Protein AF-A0A7Y6PIJ7-F1 (afdb_monomer)

Solvent-accessible surface area (backbone atoms only — not comparable to full-atom values): 7912 Å² total; per-residue (Å²): 116,50,77,48,80,55,100,90,47,78,52,71,52,46,78,88,74,62,80,88,81,78,90,62,56,75,41,40,61,46,44,23,47,77,87,38,80,59,42,49,91,80,30,94,38,29,83,50,62,44,67,75,66,57,75,73,55,70,58,90,87,53,29,33,36,34,44,31,43,47,68,68,42,87,88,54,63,88,51,45,33,30,31,36,35,40,46,88,76,50,92,59,7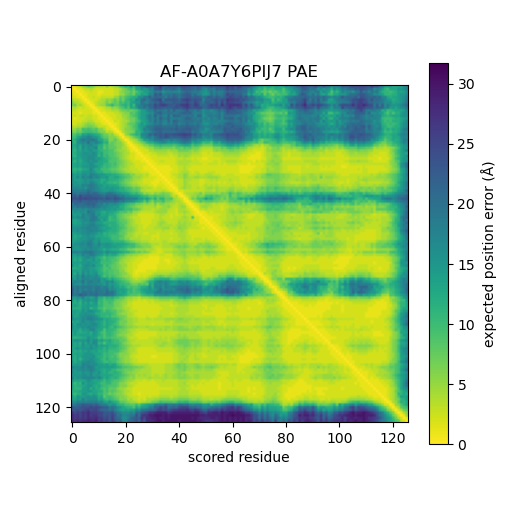6,44,81,41,47,76,54,43,66,49,77,48,69,74,56,73,92,79,83,70,46,84,45,75,51,76,42,70,74,78,76,82,80,136

InterPro domains:
  IPR011123 Two component regulator three Y [PF07495] (77-123)
  IPR013783 Immunoglobulin-like fold [G3DSA:2.60.40.10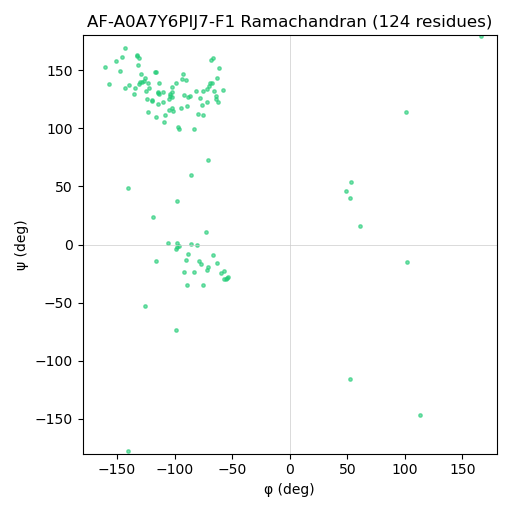] (17-125)

Mean predicted aligned error: 8.71 Å

pLDDT: mean 84.66, std 13.75, range [28.45, 96.06]

Structure (mmCIF, N/CA/C/O backbone):
data_AF-A0A7Y6PIJ7-F1
#
_entry.id   AF-A0A7Y6PIJ7-F1
#
loop_
_atom_site.group_PDB
_atom_site.id
_atom_site.type_symbol
_atom_site.label_atom_id
_atom_site.label_alt_id
_atom_site.label_comp_id
_atom_site.label_asym_id
_atom_site.label_entity_id
_atom_site.label_seq_id
_atom_site.pdbx_PDB_ins_code
_atom_site.Cartn_x
_atom_site.Cartn_y
_atom_site.Cartn_z
_atom_site.occupancy
_atom_site.B_iso_or_equiv
_atom_site.auth_seq_id
_atom_site.auth_comp_id
_atom_site.auth_asym_id
_atom_site.auth_atom_id
_atom_site.pdbx_PDB_model_num
ATOM 1 N N . THR A 1 1 ? 23.681 -13.047 -30.270 1.00 83.50 1 THR A N 1
ATOM 2 C CA . THR A 1 1 ? 23.868 -11.583 -30.214 1.00 83.50 1 THR A CA 1
ATOM 3 C C . THR A 1 1 ? 23.222 -10.933 -31.415 1.00 83.50 1 THR A C 1
ATOM 5 O O . THR A 1 1 ? 23.568 -11.284 -32.534 1.00 83.50 1 THR A O 1
ATOM 8 N N . LEU A 1 2 ? 22.266 -10.037 -31.187 1.00 91.19 2 LEU A N 1
ATOM 9 C CA . LEU A 1 2 ? 21.704 -9.133 -32.188 1.00 91.19 2 LEU A CA 1
ATOM 10 C C . LEU A 1 2 ? 22.469 -7.808 -32.158 1.00 91.19 2 LEU A C 1
ATOM 12 O O . LEU A 1 2 ? 22.910 -7.384 -31.090 1.00 91.19 2 LEU A O 1
ATOM 16 N N . VAL A 1 3 ? 22.611 -7.160 -33.315 1.00 93.19 3 VAL A N 1
ATOM 17 C CA . VAL A 1 3 ? 23.303 -5.873 -33.469 1.00 93.19 3 VAL A CA 1
ATOM 18 C C . VAL A 1 3 ? 22.460 -4.964 -34.359 1.00 93.19 3 VAL A C 1
ATOM 20 O O . VAL A 1 3 ? 22.057 -5.367 -35.447 1.00 93.19 3 VAL A O 1
ATOM 23 N N . PHE A 1 4 ? 22.215 -3.741 -33.903 1.00 92.56 4 PHE A N 1
ATOM 24 C CA . PHE A 1 4 ? 21.439 -2.711 -34.585 1.00 92.56 4 PHE A CA 1
ATOM 25 C C . PHE A 1 4 ? 22.281 -1.440 -34.710 1.00 92.56 4 PHE A C 1
ATOM 27 O O . PHE A 1 4 ? 22.890 -1.003 -33.736 1.00 92.56 4 PHE A O 1
ATOM 34 N N . GLY A 1 5 ? 22.322 -0.843 -35.901 1.00 92.00 5 GLY A N 1
ATOM 35 C CA . GLY A 1 5 ? 23.000 0.433 -36.140 1.00 92.00 5 GLY A CA 1
ATOM 36 C C . GLY A 1 5 ? 22.026 1.606 -36.148 1.00 92.00 5 GLY A C 1
ATOM 37 O O . GLY A 1 5 ? 20.940 1.505 -36.714 1.00 92.00 5 GLY A O 1
ATOM 38 N N . GLY A 1 6 ? 22.424 2.720 -35.535 1.00 89.94 6 GLY A N 1
ATOM 39 C CA . GLY A 1 6 ? 21.657 3.961 -35.481 1.00 89.94 6 GLY A CA 1
ATOM 40 C C . GLY A 1 6 ? 22.536 5.201 -35.635 1.00 89.94 6 GLY A C 1
ATOM 41 O O . GLY A 1 6 ? 23.753 5.120 -35.793 1.00 89.94 6 GLY A O 1
ATOM 42 N N . THR A 1 7 ? 21.916 6.378 -35.554 1.00 91.19 7 THR A N 1
ATOM 43 C CA . THR A 1 7 ? 22.589 7.682 -35.723 1.00 91.19 7 THR A CA 1
ATOM 44 C C . THR A 1 7 ? 23.657 7.975 -34.667 1.00 91.19 7 THR A C 1
ATOM 46 O O . THR A 1 7 ? 24.492 8.848 -34.874 1.00 91.19 7 THR A O 1
ATOM 49 N N . HIS A 1 8 ? 23.652 7.229 -33.560 1.00 79.69 8 HIS A N 1
ATOM 50 C CA . HIS A 1 8 ? 24.580 7.375 -32.437 1.00 79.69 8 HIS A CA 1
ATOM 51 C C . HIS A 1 8 ? 25.429 6.114 -32.193 1.00 79.69 8 HIS A C 1
ATOM 53 O O . HIS A 1 8 ? 25.917 5.901 -31.087 1.00 79.69 8 HIS A O 1
ATOM 59 N N . GLY A 1 9 ? 25.619 5.272 -33.215 1.00 89.88 9 GLY A N 1
ATOM 60 C CA . GLY A 1 9 ? 26.510 4.111 -33.154 1.00 89.88 9 GLY A CA 1
ATOM 61 C C . GLY A 1 9 ? 25.783 2.772 -33.235 1.00 89.88 9 GLY A C 1
ATOM 62 O O . GLY A 1 9 ? 24.792 2.632 -33.951 1.00 89.88 9 GLY A O 1
ATOM 63 N N . LEU A 1 10 ? 26.318 1.767 -32.542 1.00 90.56 10 LEU A N 1
ATOM 64 C CA . LEU A 1 10 ? 25.843 0.384 -32.590 1.00 90.56 10 LEU A CA 1
ATOM 65 C C . LEU A 1 10 ? 25.279 -0.033 -31.228 1.00 90.56 10 LEU A C 1
ATOM 67 O O . LEU A 1 10 ? 25.942 0.111 -30.204 1.00 90.56 10 LEU A O 1
ATOM 71 N N . THR A 1 11 ? 24.082 -0.609 -31.226 1.00 89.94 11 THR A N 1
ATOM 72 C CA . THR A 1 11 ? 23.474 -1.276 -30.072 1.00 89.94 11 THR A CA 1
ATOM 73 C C . THR A 1 11 ? 23.549 -2.779 -30.289 1.00 89.94 11 THR A C 1
ATOM 75 O O . THR A 1 11 ? 23.067 -3.276 -31.303 1.00 89.94 11 THR A O 1
ATOM 78 N N . PHE A 1 12 ? 24.121 -3.526 -29.349 1.00 90.25 12 PHE A N 1
ATOM 79 C CA . PHE A 1 12 ? 24.147 -4.986 -29.405 1.00 90.25 12 PHE A CA 1
ATOM 80 C C . PHE A 1 12 ? 23.634 -5.586 -28.100 1.00 90.25 12 PHE A C 1
ATOM 82 O O . PHE A 1 12 ? 23.932 -5.086 -27.020 1.00 90.25 12 PHE A O 1
ATOM 89 N N . PHE A 1 13 ? 22.854 -6.658 -28.197 1.00 88.06 13 PHE A N 1
ATOM 90 C CA . PHE A 1 13 ? 22.364 -7.401 -27.036 1.00 88.06 13 PHE A CA 1
ATOM 91 C C . PHE A 1 13 ? 22.141 -8.870 -27.392 1.00 88.06 13 PHE A C 1
ATOM 93 O O . PHE A 1 13 ? 21.983 -9.234 -28.559 1.00 88.06 13 PHE A O 1
ATOM 100 N N . ASN A 1 14 ? 22.138 -9.747 -26.395 1.00 87.31 14 ASN A N 1
ATOM 101 C CA . ASN A 1 14 ? 21.781 -11.146 -26.577 1.00 87.31 14 ASN A CA 1
ATOM 102 C C . ASN A 1 14 ? 20.344 -11.367 -26.078 1.00 87.31 14 ASN A C 1
ATOM 104 O O . ASN A 1 14 ? 20.100 -11.174 -24.890 1.00 87.31 14 ASN A O 1
ATOM 108 N N . PRO A 1 15 ? 19.393 -11.775 -26.939 1.00 80.81 15 PRO A N 1
ATOM 109 C CA . PRO A 1 15 ? 18.005 -11.999 -26.528 1.00 80.81 15 PRO A CA 1
ATOM 110 C C . PRO A 1 15 ? 17.861 -13.022 -25.399 1.00 80.81 15 PRO A C 1
ATOM 112 O O . PRO A 1 15 ? 16.944 -12.916 -24.595 1.00 80.81 15 PRO A O 1
ATOM 115 N N . MET A 1 16 ? 18.781 -13.990 -25.328 1.00 83.19 16 MET A N 1
ATOM 116 C CA . MET A 1 16 ? 18.773 -15.033 -24.299 1.00 83.19 16 MET A CA 1
ATOM 117 C C . MET A 1 16 ? 19.146 -14.520 -22.903 1.00 83.19 16 MET A C 1
ATOM 119 O O . MET A 1 16 ? 18.816 -15.176 -21.921 1.00 83.19 16 MET A O 1
ATOM 123 N N . ASP A 1 17 ? 19.797 -13.356 -22.810 1.00 79.12 17 ASP A N 1
ATOM 124 C CA . ASP A 1 17 ? 20.282 -12.792 -21.543 1.00 79.12 17 ASP A CA 1
ATOM 125 C C . ASP A 1 17 ? 19.295 -11.766 -20.950 1.00 79.12 17 ASP A C 1
ATOM 127 O O . ASP A 1 17 ? 19.525 -11.210 -19.875 1.00 79.12 17 ASP A O 1
ATOM 131 N N . VAL A 1 18 ? 18.177 -11.503 -21.637 1.00 70.81 18 VAL A N 1
ATOM 132 C CA . VAL A 1 18 ? 17.132 -10.588 -21.167 1.00 70.81 18 VAL A CA 1
ATOM 133 C C . VAL A 1 18 ? 16.205 -11.342 -20.212 1.00 70.81 18 VAL A C 1
ATOM 135 O O . VAL A 1 18 ? 15.314 -12.078 -20.631 1.00 70.81 18 VAL A O 1
ATOM 138 N N . SER A 1 19 ? 16.416 -11.163 -18.906 1.00 62.88 19 SER A N 1
ATOM 139 C CA . SER A 1 19 ? 15.500 -11.688 -17.887 1.00 62.88 19 SER A CA 1
ATOM 140 C C . SER A 1 19 ? 14.195 -10.892 -17.882 1.00 62.88 19 SER A C 1
ATOM 142 O O . SER A 1 19 ? 14.203 -9.679 -17.677 1.00 62.88 19 SER A O 1
ATOM 144 N N . THR A 1 20 ? 13.070 -11.580 -18.071 1.00 63.09 20 THR A N 1
ATOM 145 C CA . THR A 1 20 ? 11.724 -10.983 -18.111 1.00 63.09 20 THR A CA 1
ATOM 146 C C . THR A 1 20 ? 11.042 -10.920 -16.744 1.00 63.09 20 THR A C 1
ATOM 148 O O . THR A 1 20 ? 10.044 -10.226 -16.580 1.00 63.09 20 THR A O 1
ATOM 151 N N . LYS A 1 21 ? 11.563 -11.623 -15.730 1.00 59.38 21 LYS A N 1
ATOM 152 C CA . LYS A 1 21 ? 10.984 -11.626 -14.379 1.00 59.38 21 LYS A CA 1
ATOM 153 C C . LYS A 1 21 ? 11.883 -10.877 -13.410 1.00 59.38 21 LYS A C 1
ATOM 155 O O . LYS A 1 21 ? 12.905 -11.394 -12.966 1.00 59.38 21 LYS A O 1
ATOM 160 N N . ARG A 1 22 ? 11.459 -9.669 -13.045 1.00 67.00 22 ARG A N 1
ATOM 161 C CA . ARG A 1 22 ? 11.977 -8.944 -11.885 1.00 67.00 22 ARG A CA 1
ATOM 162 C C . ARG A 1 22 ? 10.939 -9.014 -10.772 1.00 67.00 22 ARG A C 1
ATOM 164 O O . ARG A 1 22 ? 9.840 -8.487 -10.918 1.00 67.00 22 ARG A O 1
ATOM 171 N N . GLU A 1 23 ? 11.286 -9.662 -9.665 1.00 71.06 23 GLU A N 1
ATOM 172 C CA . GLU A 1 23 ? 10.505 -9.537 -8.436 1.00 71.06 23 GLU A CA 1
ATOM 173 C C . GLU A 1 23 ? 10.812 -8.179 -7.810 1.00 71.06 23 GLU A C 1
ATOM 175 O O . GLU A 1 23 ? 11.932 -7.915 -7.375 1.00 71.06 23 GLU A O 1
ATOM 180 N N . ILE A 1 24 ? 9.821 -7.291 -7.818 1.00 81.06 24 ILE A N 1
ATOM 181 C CA . ILE A 1 24 ? 9.935 -5.964 -7.222 1.00 81.06 24 ILE A CA 1
ATOM 182 C C . ILE A 1 24 ? 9.375 -6.056 -5.796 1.00 81.06 24 ILE A C 1
ATOM 184 O O . ILE A 1 24 ? 8.187 -6.357 -5.636 1.00 81.06 24 ILE A O 1
ATOM 188 N N . PRO A 1 25 ? 10.184 -5.811 -4.749 1.00 85.19 25 PRO A N 1
ATOM 189 C CA . PRO A 1 25 ? 9.692 -5.888 -3.386 1.00 85.19 25 PRO A CA 1
ATOM 190 C C . PRO A 1 25 ? 8.739 -4.728 -3.094 1.00 85.19 25 PRO A C 1
ATOM 192 O O . PRO A 1 25 ? 9.008 -3.576 -3.443 1.00 85.19 25 PRO A O 1
ATOM 195 N N . LEU A 1 26 ? 7.628 -5.049 -2.429 1.00 88.56 26 LEU A N 1
ATOM 196 C CA . LEU A 1 26 ? 6.645 -4.083 -1.954 1.00 88.56 26 LEU A CA 1
ATOM 197 C C . LEU A 1 26 ? 6.815 -3.856 -0.447 1.00 88.56 26 LEU A C 1
ATOM 199 O O . LEU A 1 26 ? 6.782 -4.808 0.343 1.00 88.56 26 LEU A O 1
ATOM 203 N N . LEU A 1 27 ? 6.945 -2.590 -0.066 1.00 91.88 27 LEU A N 1
ATOM 204 C CA . LEU A 1 27 ? 7.091 -2.128 1.305 1.00 91.88 27 LEU A CA 1
ATOM 205 C C . LEU A 1 27 ? 5.867 -1.309 1.724 1.00 91.88 27 LEU A C 1
ATOM 207 O O . LEU A 1 27 ? 5.381 -0.487 0.951 1.00 91.88 27 LEU A O 1
ATOM 211 N N . PHE A 1 28 ? 5.400 -1.506 2.957 1.00 93.31 28 PHE A N 1
ATOM 212 C CA . PHE A 1 28 ? 4.487 -0.573 3.617 1.00 93.31 28 PHE A CA 1
ATOM 213 C C . PHE A 1 28 ? 5.314 0.428 4.423 1.00 93.31 28 PHE A C 1
ATOM 215 O O . PHE A 1 28 ? 6.195 0.024 5.186 1.00 93.31 28 PHE A O 1
ATOM 222 N N . GLU A 1 29 ? 5.055 1.714 4.217 1.00 92.31 29 GLU A N 1
ATOM 223 C CA . GLU A 1 29 ? 5.869 2.807 4.753 1.00 92.31 29 GLU A CA 1
ATOM 224 C C . GLU A 1 29 ? 5.228 3.375 6.018 1.00 92.31 29 GLU A C 1
ATOM 226 O O . GLU A 1 29 ? 5.668 3.071 7.123 1.00 92.31 29 GLU A O 1
ATOM 231 N N . ASP A 1 30 ? 4.141 4.126 5.853 1.00 93.12 30 ASP A N 1
ATOM 232 C CA . ASP A 1 30 ? 3.544 4.929 6.916 1.00 93.12 30 ASP A CA 1
ATOM 233 C C . ASP A 1 30 ? 2.062 4.602 7.108 1.00 93.12 30 ASP A C 1
ATOM 235 O O . ASP A 1 30 ? 1.326 4.410 6.138 1.00 93.12 30 ASP A O 1
ATOM 239 N N . LEU A 1 31 ? 1.613 4.618 8.365 1.00 93.94 31 LEU A N 1
ATOM 240 C CA . LEU A 1 31 ? 0.201 4.753 8.717 1.00 93.94 31 LEU A CA 1
ATOM 241 C C . LEU A 1 31 ? -0.034 6.181 9.203 1.00 93.94 31 LEU A C 1
ATOM 243 O O . LEU A 1 31 ? 0.656 6.651 10.109 1.00 93.94 31 LEU A O 1
ATOM 247 N N . LYS A 1 32 ? -1.045 6.858 8.665 1.00 94.12 32 LYS A N 1
ATOM 248 C CA . LYS A 1 32 ? -1.534 8.118 9.232 1.00 94.12 32 LYS A CA 1
ATOM 249 C C . LYS A 1 32 ? -2.949 7.930 9.740 1.00 94.12 32 LYS A C 1
ATOM 251 O O . LYS A 1 32 ? -3.804 7.459 9.004 1.00 94.12 32 LYS A O 1
ATOM 256 N N . ILE A 1 33 ? -3.214 8.362 10.964 1.00 92.69 33 ILE A N 1
ATOM 257 C CA . ILE A 1 33 ? -4.551 8.392 11.562 1.00 92.69 33 ILE A CA 1
ATOM 258 C C . ILE A 1 33 ? -4.945 9.863 11.679 1.00 92.69 33 ILE A C 1
ATOM 260 O O . ILE A 1 33 ? -4.204 10.660 12.255 1.00 92.69 33 ILE A O 1
ATOM 264 N N . HIS A 1 34 ? -6.070 10.258 11.077 1.00 88.75 34 HIS A N 1
ATOM 265 C CA . HIS A 1 34 ? -6.494 11.664 10.977 1.00 88.75 34 HIS A CA 1
ATOM 266 C C . HIS A 1 34 ? -5.382 12.611 10.486 1.00 88.75 34 HIS A C 1
ATOM 268 O O . HIS A 1 34 ? -5.148 13.674 11.064 1.00 88.75 34 HIS A O 1
ATOM 274 N N . ASN A 1 35 ? -4.663 12.210 9.432 1.00 87.69 35 ASN A N 1
ATOM 275 C CA . ASN A 1 35 ? -3.517 12.934 8.863 1.00 87.69 35 ASN A CA 1
ATOM 276 C C . ASN A 1 35 ? -2.323 13.136 9.817 1.00 87.69 35 ASN A C 1
ATOM 278 O O . ASN A 1 35 ? -1.441 13.947 9.529 1.00 87.69 35 ASN A O 1
ATOM 282 N N . ARG A 1 36 ? -2.247 12.397 10.930 1.00 90.25 36 ARG A N 1
ATOM 283 C CA . ARG A 1 36 ? -1.087 12.383 11.830 1.00 90.25 36 ARG A CA 1
ATOM 284 C C . ARG A 1 36 ? -0.383 11.039 11.729 1.00 90.25 36 ARG A C 1
ATOM 286 O O . ARG A 1 36 ? -1.030 10.000 11.786 1.00 90.25 36 ARG A O 1
ATOM 293 N N . LEU A 1 37 ? 0.934 11.072 11.560 1.00 91.06 37 LEU A N 1
ATOM 294 C CA . LEU A 1 37 ? 1.757 9.871 11.457 1.00 91.06 37 LEU A CA 1
ATOM 295 C C . LEU A 1 37 ? 1.664 9.057 12.756 1.00 91.06 37 LEU A C 1
ATOM 297 O O . LEU A 1 37 ? 1.978 9.578 13.825 1.00 91.06 37 LEU A O 1
ATOM 301 N N . ALA A 1 38 ? 1.240 7.801 12.649 1.00 90.56 38 ALA A N 1
ATOM 302 C CA . ALA A 1 38 ? 1.183 6.866 13.761 1.00 90.56 38 ALA A CA 1
ATOM 303 C C . ALA A 1 38 ? 2.525 6.134 13.861 1.00 90.56 38 ALA A C 1
ATOM 305 O O . ALA A 1 38 ? 2.971 5.483 12.915 1.00 90.56 38 ALA A O 1
ATOM 306 N N . ARG A 1 39 ? 3.195 6.288 15.003 1.00 86.75 39 ARG A N 1
ATOM 307 C CA . ARG A 1 39 ? 4.488 5.662 15.284 1.00 86.75 39 ARG A CA 1
ATOM 308 C C . ARG A 1 39 ? 4.343 4.714 16.467 1.00 86.75 39 ARG A C 1
ATOM 310 O O . ARG A 1 39 ? 3.624 5.057 17.402 1.00 86.75 39 ARG A O 1
ATOM 317 N N . PRO A 1 40 ? 5.112 3.615 16.511 1.00 84.38 40 PRO A N 1
ATOM 318 C CA . PRO A 1 40 ? 5.075 2.687 17.643 1.00 84.38 40 PRO A CA 1
ATOM 319 C C . PRO A 1 40 ? 5.371 3.302 19.015 1.00 84.38 40 PRO A C 1
ATOM 321 O O . PRO A 1 40 ? 5.004 2.751 20.041 1.00 84.38 40 PRO A O 1
ATOM 324 N N . GLN A 1 41 ? 6.069 4.438 19.038 1.00 78.62 41 GLN A N 1
ATOM 325 C CA . GLN A 1 41 ? 6.420 5.158 20.265 1.00 78.62 41 GLN A CA 1
ATOM 326 C C . GLN A 1 41 ? 5.287 6.070 20.757 1.00 78.62 41 GLN A C 1
ATOM 328 O O . GLN A 1 41 ? 5.239 6.390 21.940 1.00 78.62 41 GLN A O 1
ATOM 333 N N . ASP A 1 42 ? 4.393 6.481 19.852 1.00 76.06 42 ASP A N 1
ATOM 334 C CA . ASP A 1 42 ? 3.418 7.552 20.079 1.00 76.06 42 ASP A CA 1
ATOM 335 C C . ASP A 1 42 ? 1.961 7.057 20.034 1.00 76.06 42 ASP A C 1
ATOM 337 O O . ASP A 1 42 ? 1.053 7.784 20.436 1.00 76.06 42 ASP A O 1
ATOM 341 N N . SER A 1 43 ? 1.710 5.848 19.521 1.00 70.75 43 SER A N 1
ATOM 342 C CA . SER A 1 43 ? 0.366 5.276 19.406 1.00 70.75 43 SER A CA 1
ATOM 343 C C . SER A 1 43 ? 0.331 3.830 19.878 1.00 70.75 43 SER A C 1
ATOM 345 O O . SER A 1 43 ? 1.128 3.022 19.409 1.00 70.75 43 SER A O 1
ATOM 347 N N . GLU A 1 44 ? -0.673 3.479 20.681 1.00 78.69 44 GLU A N 1
ATOM 348 C CA . GLU A 1 44 ? -0.999 2.077 20.999 1.00 78.69 44 GLU A CA 1
ATOM 349 C C . GLU A 1 44 ? -1.518 1.302 19.773 1.00 78.69 44 GLU A C 1
ATOM 351 O O . GLU A 1 44 ? -1.640 0.081 19.804 1.00 78.69 44 GLU A O 1
ATOM 356 N N . SER A 1 45 ? -1.788 2.007 18.670 1.00 82.19 45 SER A N 1
ATOM 357 C CA . SER A 1 45 ? -2.371 1.439 17.461 1.00 82.19 45 SER A CA 1
ATOM 358 C C . SER A 1 45 ? -1.434 0.538 16.656 1.00 82.19 45 SER A C 1
ATOM 360 O O . SER A 1 45 ? -1.903 -0.259 15.841 1.00 82.19 45 SER A O 1
ATOM 362 N N . ILE A 1 46 ? -0.117 0.686 16.834 1.00 86.56 46 ILE A N 1
ATOM 363 C CA . ILE A 1 46 ? 0.898 -0.096 16.125 1.00 86.56 46 ILE A CA 1
ATOM 364 C C . ILE A 1 46 ? 2.062 -0.386 17.074 1.00 86.56 46 ILE A C 1
ATOM 366 O O . ILE A 1 46 ? 2.564 0.522 17.724 1.00 86.56 46 ILE A O 1
ATOM 370 N N . ASP A 1 47 ? 2.547 -1.626 17.110 1.00 86.25 47 ASP A N 1
ATOM 371 C CA . ASP A 1 47 ? 3.667 -2.049 17.962 1.00 86.25 47 ASP A CA 1
ATOM 372 C C . ASP A 1 47 ? 5.046 -1.942 17.274 1.00 86.25 47 ASP A C 1
ATOM 374 O O . ASP A 1 47 ? 6.082 -1.852 17.938 1.00 86.25 47 ASP A O 1
ATOM 378 N N . LYS A 1 48 ? 5.086 -1.965 15.933 1.00 87.56 48 LYS A N 1
ATOM 379 C CA . LYS A 1 48 ? 6.310 -1.966 15.110 1.00 87.56 48 LYS A CA 1
ATOM 380 C C . LYS A 1 48 ? 6.153 -1.137 13.838 1.00 87.56 48 LYS A C 1
ATOM 382 O O . LYS A 1 48 ? 5.073 -0.723 13.451 1.00 87.56 48 LYS A O 1
ATOM 387 N N . HIS A 1 49 ? 7.258 -0.885 13.146 1.00 88.56 49 HIS A N 1
ATOM 388 C CA . HIS A 1 49 ? 7.200 -0.200 11.856 1.00 88.56 49 HIS A CA 1
ATOM 389 C C . HIS A 1 49 ? 6.422 -1.030 10.811 1.00 88.56 49 HIS A C 1
ATOM 391 O O . HIS A 1 49 ? 6.571 -2.254 10.770 1.00 88.56 49 HIS A O 1
ATOM 397 N N . LEU A 1 50 ? 5.649 -0.379 9.929 1.00 89.88 50 LEU A N 1
ATOM 398 C CA . LEU A 1 50 ? 4.782 -1.051 8.944 1.00 89.88 50 LEU A CA 1
ATOM 399 C C . LEU A 1 50 ? 5.540 -1.970 7.980 1.00 89.88 50 LEU A C 1
ATOM 401 O O . LEU A 1 50 ? 4.984 -2.950 7.484 1.00 89.88 50 LEU A O 1
ATOM 405 N N . SER A 1 51 ? 6.829 -1.711 7.767 1.00 87.81 51 SER A N 1
ATOM 406 C CA . SER A 1 51 ? 7.717 -2.583 6.990 1.00 87.81 51 SER A CA 1
ATOM 407 C C . SER A 1 51 ? 7.742 -4.030 7.490 1.00 87.81 51 SER A C 1
ATOM 409 O O . SER A 1 51 ? 7.966 -4.942 6.698 1.00 87.81 51 SER A O 1
ATOM 411 N N . TYR A 1 52 ? 7.507 -4.249 8.790 1.00 88.19 52 TYR A N 1
ATOM 412 C CA . TYR A 1 52 ? 7.441 -5.576 9.408 1.00 88.19 52 TYR A CA 1
ATOM 413 C C . TYR A 1 52 ? 6.057 -6.225 9.315 1.00 88.19 52 TYR A C 1
ATOM 415 O O . TYR A 1 52 ? 5.894 -7.346 9.788 1.00 88.19 52 TYR A O 1
ATOM 423 N N . ARG A 1 53 ? 5.083 -5.547 8.692 1.00 86.88 53 ARG A N 1
ATOM 424 C CA . ARG A 1 53 ? 3.688 -5.989 8.557 1.00 86.88 53 ARG A CA 1
ATOM 425 C C . ARG A 1 53 ? 3.059 -6.359 9.914 1.00 86.88 53 ARG A C 1
ATOM 427 O O . ARG A 1 53 ? 2.585 -7.484 10.059 1.00 86.88 53 ARG A O 1
ATOM 434 N N . PRO A 1 54 ? 3.108 -5.455 10.912 1.00 89.06 54 PRO A N 1
ATOM 435 C CA . PRO A 1 54 ? 2.467 -5.691 12.197 1.00 89.06 54 PRO A CA 1
ATOM 436 C C . PRO A 1 54 ? 0.945 -5.730 12.052 1.00 89.06 54 PRO A C 1
ATOM 438 O O . PRO A 1 54 ? 0.384 -5.185 11.096 1.00 89.06 54 PRO A O 1
ATOM 441 N N . ASP A 1 55 ? 0.287 -6.316 13.045 1.00 90.06 55 ASP A N 1
ATOM 442 C CA . ASP A 1 55 ? -1.143 -6.115 13.236 1.00 90.06 55 ASP A CA 1
ATOM 443 C C . ASP A 1 55 ? -1.395 -4.669 13.689 1.00 90.06 55 ASP A C 1
ATOM 445 O O . ASP A 1 55 ? -0.642 -4.106 14.486 1.00 90.06 55 ASP A O 1
ATOM 449 N N . ILE A 1 56 ? -2.449 -4.053 13.152 1.00 91.44 56 ILE A N 1
ATOM 450 C CA . ILE A 1 56 ? -2.829 -2.671 13.456 1.00 91.44 56 ILE A CA 1
ATOM 451 C C . ILE A 1 56 ? -4.176 -2.705 14.172 1.00 91.44 56 ILE A C 1
ATOM 453 O O . ILE A 1 56 ? -5.169 -3.175 13.612 1.00 91.44 56 ILE A O 1
ATOM 457 N N . CYS A 1 57 ? -4.215 -2.174 15.390 1.00 91.25 57 CYS A N 1
ATOM 458 C CA . CYS A 1 57 ? -5.428 -2.071 16.193 1.00 91.25 57 CYS A CA 1
ATOM 459 C C . CYS A 1 57 ? -5.857 -0.606 16.261 1.00 91.25 57 CYS A C 1
ATOM 461 O O . CYS A 1 57 ? -5.181 0.217 16.866 1.00 91.25 57 CYS A O 1
ATOM 463 N N . LEU A 1 58 ? -6.975 -0.264 15.627 1.00 90.50 58 LEU A N 1
ATOM 464 C CA . LEU A 1 58 ? -7.507 1.098 15.646 1.00 90.50 58 LEU A CA 1
ATOM 465 C C . LEU A 1 58 ? -8.678 1.195 16.617 1.00 90.50 58 LEU A C 1
ATOM 467 O O . LEU A 1 58 ? -9.577 0.351 16.603 1.00 90.50 58 LEU A O 1
ATOM 471 N N . ASP A 1 59 ? -8.688 2.254 17.421 1.00 89.88 59 ASP A N 1
ATOM 472 C CA . ASP A 1 59 ? -9.827 2.576 18.271 1.00 89.88 59 ASP A CA 1
ATOM 473 C C . ASP A 1 59 ? -11.036 3.010 17.437 1.00 89.88 59 ASP A C 1
ATOM 475 O O . ASP A 1 59 ? -10.923 3.501 16.313 1.00 89.88 59 ASP A O 1
ATOM 479 N N . HIS A 1 60 ? -12.229 2.900 18.025 1.00 86.12 60 HIS A N 1
ATOM 480 C CA . HIS A 1 60 ? -13.494 3.283 17.385 1.00 86.12 60 HIS A CA 1
ATOM 481 C C . HIS A 1 60 ? -13.518 4.722 16.833 1.00 86.12 60 HIS A C 1
ATOM 483 O O . HIS A 1 60 ? -14.253 5.010 15.888 1.00 86.12 60 HIS A O 1
ATOM 489 N N . ASN A 1 61 ? -12.740 5.632 17.424 1.00 86.31 61 ASN A N 1
ATOM 490 C CA . ASN A 1 61 ? -12.639 7.024 16.999 1.00 86.31 61 ASN A CA 1
ATOM 491 C C . ASN A 1 61 ? -11.562 7.246 15.923 1.00 86.31 61 ASN A C 1
ATOM 493 O O . ASN A 1 61 ? -11.524 8.334 15.370 1.00 86.31 61 ASN A O 1
ATOM 497 N N . GLN A 1 62 ? -10.730 6.250 15.600 1.00 87.62 62 GLN A N 1
ATOM 498 C CA . GLN A 1 62 ? -9.643 6.286 14.610 1.00 87.62 62 GLN A CA 1
ATOM 499 C C . GLN A 1 62 ? -10.076 5.693 13.255 1.00 87.62 62 GLN A C 1
ATOM 501 O O . GLN A 1 62 ? -9.313 5.018 12.568 1.00 87.62 62 GLN A O 1
ATOM 506 N N . ASN A 1 63 ? -11.323 5.934 12.852 1.00 86.88 63 ASN A N 1
ATOM 507 C CA . ASN A 1 63 ? -11.927 5.328 11.660 1.00 86.88 63 ASN A CA 1
ATOM 508 C C . ASN A 1 63 ? -11.533 6.011 10.330 1.00 86.88 63 ASN A C 1
ATOM 510 O O . ASN A 1 63 ? -11.998 5.595 9.264 1.00 86.88 63 ASN A O 1
ATOM 514 N N . GLY A 1 64 ? -10.704 7.059 10.388 1.00 90.75 64 GLY A N 1
ATOM 515 C CA . GLY A 1 64 ? -10.119 7.746 9.240 1.00 90.75 64 GLY A CA 1
ATOM 516 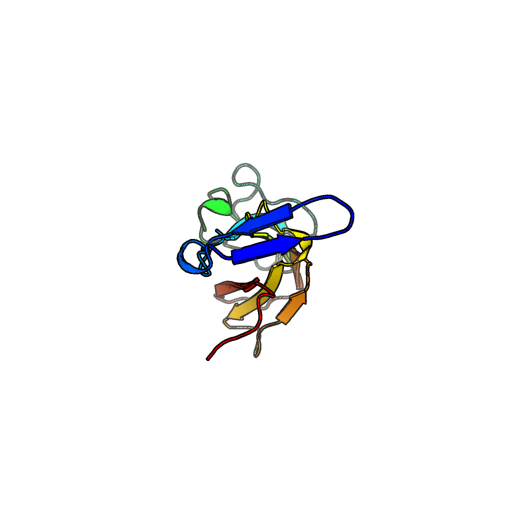C C . GLY A 1 64 ? -8.599 7.617 9.231 1.00 90.75 64 GLY A C 1
ATOM 517 O O . GLY A 1 64 ? -7.915 8.242 10.047 1.00 90.75 64 GLY A O 1
ATOM 518 N N . PHE A 1 65 ? -8.066 6.841 8.289 1.00 94.25 65 PHE A N 1
ATOM 519 C CA . PHE A 1 65 ? -6.634 6.577 8.189 1.00 94.25 65 PHE A CA 1
ATOM 520 C C . PHE A 1 65 ? -6.156 6.436 6.740 1.00 94.25 65 PHE A C 1
ATOM 522 O O . PHE A 1 65 ? -6.939 6.188 5.819 1.00 94.25 65 PHE A O 1
ATOM 529 N N . SER A 1 66 ? -4.850 6.581 6.539 1.00 95.44 66 SER A N 1
ATOM 530 C CA . SER A 1 66 ? -4.183 6.287 5.275 1.00 95.44 66 SER A CA 1
ATOM 531 C C . SER A 1 66 ? -2.975 5.386 5.469 1.00 95.44 66 SER A C 1
ATOM 533 O O . SER A 1 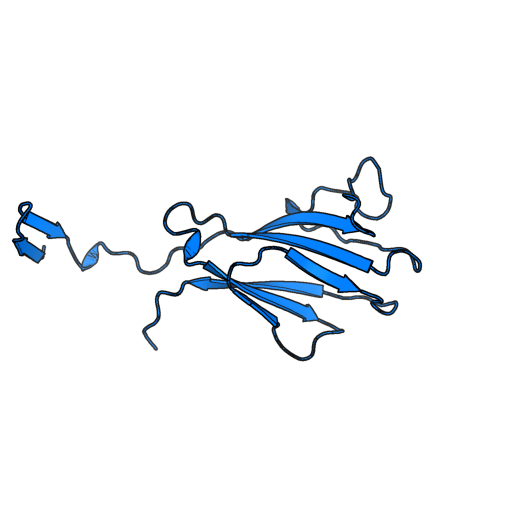66 ? -2.296 5.454 6.494 1.00 95.44 66 SER A O 1
ATOM 535 N N . ILE A 1 67 ? -2.726 4.528 4.481 1.00 95.44 67 ILE A N 1
ATOM 536 C CA . ILE A 1 67 ? -1.573 3.627 4.439 1.00 95.44 67 ILE A CA 1
ATOM 537 C C . ILE A 1 67 ? -0.753 3.961 3.196 1.00 95.44 67 ILE A C 1
ATOM 539 O O . ILE A 1 67 ? -1.276 3.908 2.077 1.00 95.44 67 ILE A O 1
ATOM 543 N N . SER A 1 68 ? 0.528 4.259 3.399 1.00 95.00 68 SER A N 1
ATOM 544 C CA . SER A 1 68 ? 1.504 4.471 2.331 1.00 95.00 68 SER A CA 1
ATOM 545 C C . SER A 1 68 ? 2.264 3.186 2.009 1.00 95.00 68 SER A C 1
ATOM 547 O O . SER A 1 68 ? 2.606 2.402 2.899 1.00 95.00 68 SER A O 1
ATOM 549 N N . PHE A 1 69 ? 2.555 2.967 0.732 1.00 93.62 69 PHE A N 1
ATOM 550 C CA . PHE A 1 69 ? 3.289 1.808 0.239 1.00 93.62 69 PHE A CA 1
ATOM 551 C C . PHE A 1 69 ? 4.138 2.158 -0.982 1.00 93.62 69 PHE A C 1
ATOM 553 O O . PHE A 1 69 ? 3.773 2.989 -1.811 1.00 93.62 69 PHE A O 1
ATOM 560 N N . ALA A 1 70 ? 5.259 1.463 -1.142 1.00 90.50 70 ALA A N 1
ATOM 561 C CA . ALA A 1 70 ? 6.168 1.672 -2.255 1.00 90.50 70 ALA A CA 1
ATOM 562 C C . ALA A 1 70 ? 6.702 0.349 -2.798 1.00 90.50 70 ALA A C 1
ATOM 564 O O . ALA A 1 70 ? 7.084 -0.556 -2.056 1.00 90.50 70 ALA A O 1
ATOM 565 N N . ALA A 1 71 ? 6.754 0.253 -4.122 1.00 88.25 71 ALA A N 1
ATOM 566 C CA . ALA A 1 71 ? 7.529 -0.756 -4.816 1.00 88.25 71 ALA A CA 1
ATOM 567 C C . ALA A 1 71 ? 8.961 -0.245 -4.993 1.00 88.25 71 ALA A C 1
ATOM 569 O O . ALA A 1 71 ? 9.175 0.857 -5.508 1.00 88.25 71 ALA A O 1
ATOM 570 N N . LEU A 1 72 ? 9.940 -1.043 -4.583 1.00 81.06 72 LEU A N 1
ATOM 571 C CA . LEU A 1 72 ? 11.356 -0.697 -4.684 1.00 81.06 72 LEU A CA 1
ATOM 572 C C . LEU A 1 72 ? 11.911 -1.083 -6.067 1.00 81.06 72 LEU A C 1
ATOM 574 O O . LEU A 1 72 ? 12.820 -1.905 -6.176 1.00 81.06 72 LEU A O 1
ATOM 578 N N . ASP A 1 73 ? 11.342 -0.508 -7.132 1.00 74.44 73 ASP A N 1
ATOM 579 C CA . ASP A 1 73 ? 11.910 -0.590 -8.485 1.00 74.44 73 ASP A CA 1
ATOM 580 C C . ASP A 1 73 ? 12.722 0.671 -8.791 1.00 74.44 73 ASP A C 1
ATOM 582 O O . ASP A 1 73 ? 12.177 1.732 -9.099 1.00 74.44 73 ASP A O 1
ATOM 586 N N . TYR A 1 74 ? 14.045 0.550 -8.690 1.00 63.69 74 TYR A N 1
ATOM 587 C CA . TYR A 1 74 ? 14.979 1.645 -8.956 1.00 63.69 74 TYR A CA 1
ATOM 588 C C . TYR A 1 74 ? 15.191 1.916 -10.450 1.00 63.69 74 TYR A C 1
ATOM 590 O O . TYR A 1 74 ? 15.704 2.976 -10.800 1.00 63.69 74 TYR A O 1
ATOM 598 N N . CYS A 1 75 ? 14.828 0.985 -11.336 1.00 64.19 75 CYS A N 1
ATOM 599 C CA . CYS A 1 75 ? 15.049 1.161 -12.770 1.00 64.19 75 CYS A CA 1
ATOM 600 C C . CYS A 1 75 ? 13.872 1.848 -13.464 1.00 64.19 75 CYS A C 1
ATOM 602 O O . CYS A 1 75 ? 14.097 2.597 -14.407 1.00 64.19 75 CYS A O 1
ATOM 604 N N . GLU A 1 76 ? 12.634 1.587 -13.032 1.00 64.50 76 GLU A N 1
ATOM 605 C CA . GLU A 1 76 ? 11.427 2.057 -13.730 1.00 64.50 76 GLU A CA 1
ATOM 606 C C . GLU A 1 76 ? 10.317 2.524 -12.766 1.00 64.50 76 GLU A C 1
ATOM 608 O O . GLU A 1 76 ? 9.147 2.164 -12.902 1.00 64.50 76 GLU A O 1
ATOM 613 N N . TYR A 1 77 ? 10.666 3.369 -11.790 1.00 58.62 77 TYR 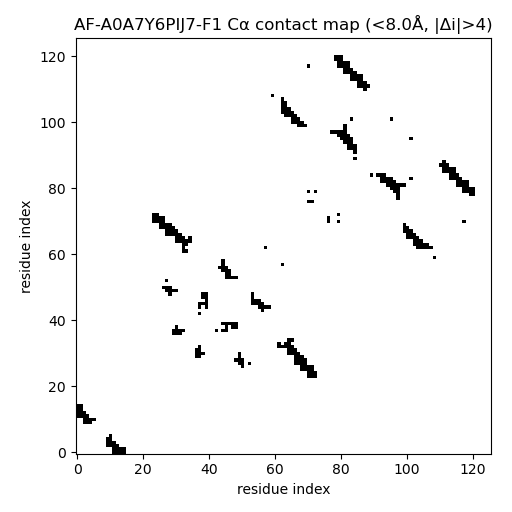A N 1
ATOM 614 C CA . TYR A 1 77 ? 9.746 3.820 -10.731 1.00 58.62 77 TYR A CA 1
ATOM 615 C C . TYR A 1 77 ? 8.435 4.466 -11.233 1.00 58.62 77 TYR A C 1
ATOM 617 O O . TYR A 1 77 ? 7.417 4.377 -10.544 1.00 58.62 77 TYR A O 1
ATOM 625 N N . GLU A 1 78 ? 8.433 5.111 -12.409 1.00 62.50 78 GLU A N 1
ATOM 626 C CA . GLU A 1 78 ? 7.239 5.757 -12.996 1.00 62.50 78 GLU A CA 1
ATOM 627 C C . GLU A 1 78 ? 6.282 4.777 -13.677 1.00 62.50 78 GLU A C 1
ATOM 629 O O . GLU A 1 78 ? 5.143 5.133 -13.974 1.00 62.50 78 GLU A O 1
ATOM 634 N N . ARG A 1 79 ? 6.726 3.542 -13.936 1.00 70.56 79 ARG 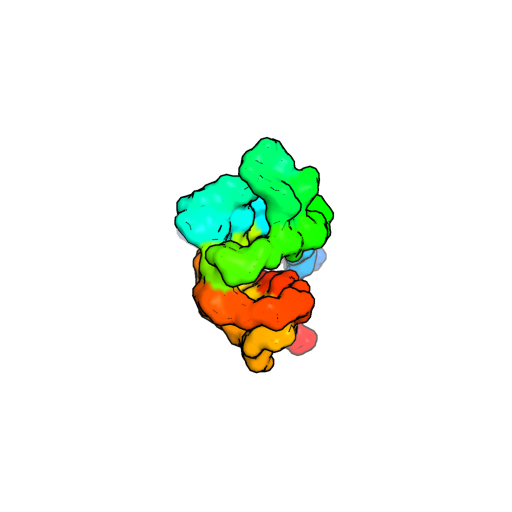A N 1
ATOM 635 C CA . ARG A 1 79 ? 5.947 2.539 -14.675 1.00 70.56 79 ARG A CA 1
ATOM 636 C C . ARG A 1 79 ? 5.221 1.549 -13.773 1.00 70.56 79 ARG A C 1
ATOM 638 O O . ARG A 1 79 ? 4.481 0.704 -14.276 1.00 70.56 79 ARG A O 1
ATOM 645 N N . VAL A 1 80 ? 5.400 1.657 -12.457 1.00 79.81 80 VAL A N 1
ATOM 646 C CA . VAL A 1 80 ? 4.730 0.782 -11.496 1.00 79.81 80 VAL A CA 1
ATOM 647 C C . VAL A 1 80 ? 3.276 1.207 -11.338 1.00 79.81 80 VAL A C 1
ATOM 649 O O . VAL A 1 80 ? 2.981 2.320 -10.904 1.00 79.81 80 VAL A O 1
ATOM 652 N N . HIS A 1 81 ? 2.370 0.285 -11.659 1.00 87.38 81 HIS A N 1
ATOM 653 C CA . HIS A 1 81 ? 0.939 0.476 -11.494 1.00 87.38 81 HIS A CA 1
ATOM 654 C C . HIS A 1 81 ? 0.452 -0.244 -10.232 1.00 87.38 81 HIS A C 1
ATOM 656 O O . HIS A 1 81 ? 0.493 -1.474 -10.158 1.00 87.38 81 HIS A O 1
ATOM 662 N N . TYR A 1 82 ? -0.016 0.513 -9.243 1.00 90.88 82 TYR A N 1
ATOM 663 C CA . TYR A 1 82 ? -0.520 -0.004 -7.977 1.00 90.88 82 TYR A CA 1
ATOM 664 C C . TYR A 1 82 ? -2.019 -0.292 -8.019 1.00 90.88 82 TYR A C 1
ATOM 666 O O . TYR A 1 82 ? -2.822 0.484 -8.537 1.00 90.88 82 TYR A O 1
ATOM 674 N N . TYR A 1 83 ? -2.392 -1.389 -7.373 1.00 93.88 83 TYR A N 1
ATOM 675 C CA . TYR A 1 83 ? -3.765 -1.718 -7.034 1.00 93.88 83 TYR A CA 1
ATOM 676 C C . TYR A 1 83 ? -3.828 -2.090 -5.563 1.00 93.88 83 TYR A C 1
ATOM 678 O O . TYR A 1 83 ? -2.975 -2.835 -5.077 1.00 93.88 83 TYR A O 1
ATOM 686 N N . TYR A 1 84 ? -4.864 -1.647 -4.865 1.00 95.75 84 TYR A N 1
ATOM 687 C CA . TYR A 1 84 ? -5.069 -2.006 -3.466 1.00 95.75 84 TYR A CA 1
ATOM 688 C C . TYR A 1 84 ? -6.500 -2.453 -3.193 1.00 95.75 84 TYR A C 1
ATOM 690 O O . TYR A 1 84 ? -7.398 -2.256 -4.012 1.00 95.75 84 TYR A O 1
ATOM 698 N N . LYS A 1 85 ? -6.696 -3.120 -2.059 1.00 95.75 85 LYS A N 1
ATOM 699 C CA . LYS A 1 85 ? -7.997 -3.607 -1.611 1.00 95.75 85 LYS A CA 1
ATOM 700 C C . LYS A 1 85 ? -8.000 -3.813 -0.099 1.00 95.75 85 LYS A C 1
ATOM 702 O O . LYS A 1 85 ? -7.060 -4.396 0.436 1.00 95.75 85 LYS A O 1
ATOM 707 N N . MET A 1 86 ? -9.075 -3.417 0.566 1.00 96.06 86 MET A N 1
ATOM 708 C CA . MET A 1 86 ? -9.399 -3.805 1.934 1.00 96.06 86 MET A CA 1
ATOM 709 C C . MET A 1 86 ? -10.361 -4.996 1.923 1.00 96.06 86 MET A C 1
ATOM 711 O O . MET A 1 86 ? -11.568 -4.843 1.723 1.00 96.06 86 MET A O 1
ATOM 715 N N . ASP A 1 87 ? -9.844 -6.208 2.124 1.00 95.81 87 ASP A N 1
ATOM 716 C CA . ASP A 1 87 ? -10.700 -7.391 2.233 1.00 95.81 87 ASP A CA 1
ATOM 717 C C . ASP A 1 87 ? -11.608 -7.278 3.464 1.00 95.81 87 ASP A C 1
ATOM 719 O O . ASP A 1 87 ? -11.139 -7.026 4.572 1.00 95.81 87 ASP A O 1
ATOM 723 N N . GLY A 1 88 ? -12.912 -7.461 3.238 1.00 93.12 88 GLY A N 1
ATOM 724 C CA . GLY A 1 88 ? -13.976 -7.231 4.221 1.00 93.12 88 GLY A CA 1
ATOM 725 C C . GLY A 1 88 ? -14.739 -5.915 4.018 1.00 93.12 88 GLY A C 1
ATOM 726 O O . GLY A 1 88 ? -15.840 -5.781 4.543 1.00 93.12 88 GLY A O 1
ATOM 727 N N . PHE A 1 89 ? -14.215 -4.984 3.212 1.00 94.19 89 PHE A N 1
ATOM 728 C CA . PHE A 1 89 ? -14.869 -3.706 2.898 1.00 94.19 89 PHE A CA 1
ATOM 729 C C . PHE A 1 89 ? -15.009 -3.484 1.386 1.00 94.19 89 PHE A C 1
ATOM 731 O O . PHE A 1 89 ? -16.116 -3.297 0.876 1.00 94.19 89 PHE A O 1
ATOM 738 N N . ASP A 1 90 ? -13.909 -3.596 0.642 1.00 95.44 90 ASP A N 1
ATOM 739 C CA . ASP A 1 90 ? -13.907 -3.382 -0.801 1.00 95.44 90 ASP A CA 1
ATOM 740 C C . ASP A 1 90 ? -14.397 -4.614 -1.563 1.00 95.44 90 ASP A C 1
ATOM 742 O O . ASP A 1 90 ? -13.920 -5.740 -1.378 1.00 95.44 90 ASP A O 1
ATOM 746 N N . LYS A 1 91 ? -15.313 -4.398 -2.513 1.00 94.62 91 LYS A N 1
ATOM 747 C CA . LYS A 1 91 ? -15.784 -5.459 -3.420 1.00 94.62 91 LYS A CA 1
ATOM 748 C C . LYS A 1 91 ? -14.757 -5.795 -4.504 1.00 94.62 91 LYS A C 1
ATOM 750 O O . LYS A 1 91 ? -14.619 -6.957 -4.878 1.00 94.62 91 LYS A O 1
ATOM 755 N N . TYR A 1 92 ? -14.016 -4.796 -4.981 1.00 95.38 92 TYR A N 1
ATOM 756 C CA . TYR A 1 92 ? -13.083 -4.906 -6.104 1.00 95.38 92 TYR A CA 1
ATOM 757 C C . TYR A 1 92 ? -11.738 -4.259 -5.769 1.00 95.38 92 TYR A C 1
ATOM 759 O O . TYR A 1 92 ? -11.640 -3.476 -4.832 1.00 95.38 92 TYR A O 1
ATOM 767 N N . TRP A 1 93 ? -10.703 -4.593 -6.541 1.00 95.38 93 TRP A N 1
ATOM 768 C CA . TRP A 1 93 ? -9.420 -3.894 -6.465 1.00 95.38 93 TRP A CA 1
ATOM 769 C C . TRP A 1 93 ? -9.581 -2.449 -6.934 1.00 95.38 93 TRP A C 1
ATOM 771 O O . TRP A 1 93 ? -10.148 -2.208 -8.000 1.00 95.38 93 TRP A O 1
ATOM 781 N N . ILE A 1 94 ? -9.046 -1.513 -6.160 1.00 95.50 94 ILE A N 1
ATOM 782 C CA . ILE A 1 94 ? -9.000 -0.096 -6.494 1.00 95.50 94 ILE A CA 1
ATOM 783 C C . ILE A 1 94 ? -7.716 0.163 -7.280 1.00 95.50 94 ILE A C 1
ATOM 785 O O . ILE A 1 94 ? -6.625 -0.215 -6.852 1.00 95.50 94 ILE A O 1
ATOM 789 N N . ASP A 1 95 ? -7.865 0.773 -8.453 1.00 93.56 95 ASP A N 1
ATOM 790 C CA . ASP A 1 95 ? -6.766 1.202 -9.314 1.00 93.56 95 ASP A CA 1
ATOM 791 C C . ASP A 1 95 ? -6.204 2.530 -8.784 1.00 93.56 95 ASP A C 1
ATOM 793 O O . ASP A 1 95 ? -6.888 3.556 -8.787 1.00 93.56 95 ASP A O 1
ATOM 797 N N . ALA A 1 96 ? -4.968 2.487 -8.286 1.00 91.38 96 ALA A N 1
ATOM 798 C CA . ALA A 1 96 ? -4.281 3.642 -7.722 1.00 91.38 96 ALA A CA 1
ATOM 799 C C . ALA A 1 96 ? -3.309 4.292 -8.712 1.00 91.38 96 ALA A C 1
ATOM 801 O O . ALA A 1 96 ? -2.720 5.323 -8.390 1.00 91.38 96 ALA A O 1
ATOM 802 N N . ARG A 1 97 ? -3.126 3.733 -9.917 1.00 89.06 97 ARG A N 1
ATOM 803 C CA . ARG A 1 97 ? -2.123 4.199 -10.885 1.00 89.06 97 ARG A CA 1
ATOM 804 C C . ARG A 1 97 ? -0.736 4.279 -10.258 1.00 89.06 97 ARG A C 1
ATOM 806 O O . ARG A 1 97 ? -0.189 3.259 -9.858 1.00 89.06 97 ARG A O 1
ATOM 813 N N . ASN A 1 98 ? -0.178 5.480 -10.167 1.00 86.81 98 ASN A N 1
ATOM 814 C CA . ASN A 1 98 ? 1.110 5.767 -9.545 1.00 86.81 98 ASN A CA 1
ATOM 815 C C . ASN A 1 98 ? 0.975 6.286 -8.101 1.00 86.81 98 ASN A C 1
ATOM 817 O O . ASN A 1 98 ? 1.990 6.612 -7.483 1.00 86.81 98 ASN A O 1
ATOM 821 N N . ASN A 1 99 ? -0.249 6.391 -7.573 1.00 90.56 99 ASN A N 1
ATOM 822 C CA . ASN A 1 99 ? -0.483 6.816 -6.204 1.00 90.56 99 ASN A CA 1
ATOM 823 C C . ASN A 1 99 ? -0.060 5.710 -5.230 1.00 90.56 99 ASN A C 1
ATOM 825 O O . ASN A 1 99 ? -0.377 4.532 -5.403 1.00 90.56 99 ASN A O 1
ATOM 829 N N . ARG A 1 100 ? 0.663 6.135 -4.201 1.00 91.81 100 ARG A N 1
ATOM 830 C CA . ARG A 1 100 ? 1.305 5.296 -3.188 1.00 91.81 100 ARG A CA 1
ATOM 831 C C . ARG A 1 100 ? 0.586 5.335 -1.848 1.00 91.81 100 ARG A C 1
ATOM 833 O O . ARG A 1 100 ? 1.047 4.718 -0.901 1.00 91.8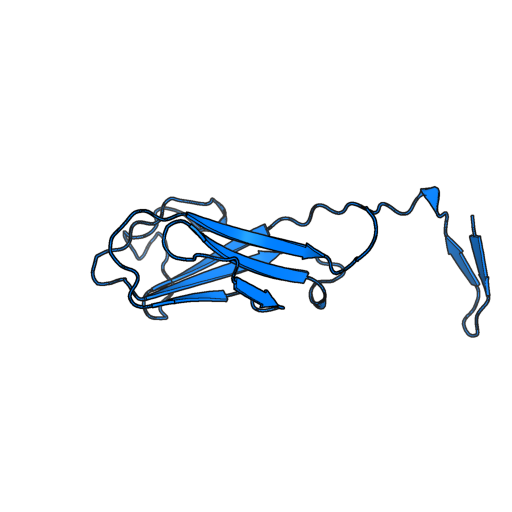1 100 ARG A O 1
ATOM 840 N N . GLU A 1 101 ? -0.518 6.070 -1.759 1.00 94.69 101 GLU A N 1
ATOM 841 C CA . GLU A 1 101 ? -1.283 6.231 -0.529 1.00 94.69 101 GLU A CA 1
ATOM 842 C C . GLU A 1 101 ? -2.740 5.813 -0.760 1.00 94.69 101 GLU A C 1
ATOM 844 O O . GLU A 1 101 ? -3.413 6.297 -1.677 1.00 94.69 101 GLU A O 1
ATOM 849 N N . ALA A 1 102 ? -3.222 4.889 0.071 1.00 95.81 102 ALA A N 1
ATOM 850 C CA . ALA A 1 102 ? -4.624 4.492 0.128 1.00 95.81 102 ALA A CA 1
ATOM 851 C C . ALA A 1 102 ? -5.294 5.154 1.331 1.00 95.81 102 ALA A C 1
ATOM 853 O O . ALA A 1 102 ? -4.777 5.071 2.443 1.00 95.81 102 ALA A O 1
ATOM 854 N N . TYR A 1 103 ? -6.454 5.772 1.112 1.00 94.88 103 TYR A N 1
ATOM 855 C CA . TYR A 1 103 ? -7.208 6.489 2.140 1.00 94.88 103 TYR A CA 1
ATOM 856 C C . TYR A 1 103 ? -8.523 5.765 2.421 1.00 94.88 103 TYR A C 1
ATOM 858 O O . TYR A 1 103 ? -9.288 5.498 1.495 1.00 94.88 103 TYR A O 1
ATOM 866 N N . TYR A 1 104 ? -8.809 5.511 3.696 1.00 94.38 104 TYR A N 1
ATOM 867 C CA . TYR A 1 104 ? -10.096 5.002 4.160 1.00 94.38 104 TYR A CA 1
ATOM 868 C C . TYR A 1 104 ? -10.688 5.967 5.179 1.00 94.38 104 TYR A C 1
ATOM 870 O O . TYR A 1 104 ? -10.002 6.449 6.080 1.00 94.38 104 TYR A O 1
ATOM 878 N N . ALA A 1 105 ? -11.977 6.250 5.030 1.00 91.25 105 ALA A N 1
ATOM 879 C CA . ALA A 1 105 ? -12.722 7.123 5.923 1.00 91.25 105 ALA A CA 1
ATOM 880 C C . ALA A 1 105 ? -13.968 6.402 6.430 1.00 91.25 105 ALA A C 1
ATOM 882 O O . ALA A 1 105 ? -14.643 5.720 5.658 1.00 91.25 105 ALA A O 1
ATOM 883 N N . ASN A 1 106 ? -14.288 6.597 7.710 1.00 89.06 106 ASN A N 1
ATOM 884 C CA . ASN A 1 106 ? -15.451 6.009 8.373 1.00 89.06 106 ASN A CA 1
ATOM 885 C C . ASN A 1 106 ? -15.543 4.484 8.202 1.00 89.06 106 ASN A C 1
ATOM 887 O O . ASN A 1 106 ? -16.634 3.948 7.995 1.00 89.06 106 ASN A O 1
ATOM 891 N N . LEU A 1 107 ? -14.405 3.786 8.282 1.00 90.06 107 LEU A N 1
ATOM 892 C CA . LEU A 1 107 ? -14.396 2.328 8.205 1.00 90.06 107 LEU A CA 1
ATOM 893 C C . LEU A 1 107 ? -15.167 1.750 9.412 1.00 90.06 107 LEU A C 1
ATOM 895 O O . LEU A 1 107 ? -14.840 2.095 10.552 1.00 90.06 107 LEU A O 1
ATOM 899 N N . PRO A 1 108 ? -16.194 0.903 9.204 1.00 91.19 108 PRO A N 1
ATOM 900 C CA . PRO A 1 108 ? -16.919 0.279 10.307 1.00 91.19 108 PRO A CA 1
ATOM 901 C C . PRO A 1 108 ? -16.004 -0.606 11.157 1.00 91.19 108 PRO A C 1
ATOM 903 O O . PRO A 1 108 ? -15.053 -1.194 10.640 1.00 91.19 108 PRO A O 1
ATOM 906 N N . ALA A 1 109 ? -16.325 -0.764 12.442 1.00 91.81 109 ALA A N 1
ATOM 907 C CA . ALA A 1 109 ? -15.592 -1.672 13.320 1.00 91.81 109 ALA A CA 1
ATOM 908 C C . ALA A 1 109 ? -15.611 -3.109 12.769 1.00 91.81 109 ALA A C 1
ATOM 910 O O . ALA A 1 109 ? -16.658 -3.619 12.367 1.00 91.81 109 ALA A O 1
ATOM 911 N N . GLY A 1 110 ? -14.449 -3.755 12.754 1.00 93.06 110 GLY A N 1
ATOM 912 C CA . GLY A 1 110 ? -14.286 -5.097 12.212 1.00 93.06 110 GLY A CA 1
ATOM 913 C C . GLY A 1 110 ? -12.821 -5.460 12.011 1.00 93.06 110 GLY A C 1
ATOM 914 O O . GLY A 1 110 ? -11.924 -4.661 12.274 1.00 93.06 110 GLY A O 1
ATOM 915 N N . THR A 1 111 ? -12.590 -6.679 11.533 1.00 94.69 111 THR A N 1
ATOM 916 C CA . THR A 1 111 ? -11.260 -7.173 11.168 1.00 94.69 111 THR A CA 1
ATOM 917 C C . THR A 1 111 ? -11.136 -7.179 9.655 1.00 94.69 111 THR A C 1
ATOM 919 O O . THR A 1 111 ? -11.979 -7.752 8.964 1.00 94.69 111 THR A O 1
ATOM 922 N N . TYR A 1 112 ? -10.071 -6.565 9.150 1.00 94.88 112 TYR A N 1
ATOM 923 C CA . TYR A 1 112 ? -9.838 -6.406 7.721 1.00 94.88 112 TYR A CA 1
ATOM 924 C C . TYR A 1 112 ? -8.421 -6.823 7.350 1.00 94.88 112 TYR A C 1
ATOM 926 O O . TYR A 1 112 ? -7.524 -6.866 8.190 1.00 94.88 112 TYR A O 1
ATOM 934 N N . THR A 1 113 ? -8.207 -7.104 6.068 1.00 95.19 113 THR A N 1
ATOM 935 C CA . THR A 1 113 ? -6.865 -7.337 5.529 1.00 95.19 113 THR A CA 1
ATOM 936 C C . THR A 1 113 ? -6.603 -6.373 4.389 1.00 95.19 113 THR A C 1
ATOM 938 O O . THR A 1 113 ? -7.221 -6.468 3.326 1.00 95.19 113 THR A O 1
ATOM 941 N N . PHE A 1 114 ? -5.653 -5.464 4.593 1.00 95.75 114 PHE A N 1
ATOM 942 C CA . PHE A 1 114 ? -5.192 -4.578 3.537 1.00 95.75 114 PHE A CA 1
ATOM 943 C C . PHE A 1 114 ? -4.244 -5.328 2.597 1.00 95.75 114 PHE A C 1
ATOM 945 O O . PHE A 1 114 ? -3.258 -5.932 3.021 1.00 95.75 114 PHE A O 1
ATOM 952 N N . LYS A 1 115 ? -4.553 -5.303 1.303 1.00 94.94 115 LYS A N 1
ATOM 953 C CA . LYS A 1 115 ? -3.777 -5.950 0.248 1.00 94.94 115 LYS A CA 1
ATOM 954 C C . LYS A 1 115 ? -3.366 -4.920 -0.782 1.00 94.94 115 LYS A C 1
ATOM 956 O O . LYS A 1 115 ? -4.168 -4.094 -1.204 1.00 94.94 115 LYS A O 1
ATOM 961 N N . VAL A 1 116 ? -2.128 -5.033 -1.242 1.00 93.88 116 VAL A N 1
ATOM 962 C CA . VAL A 1 116 ? -1.583 -4.230 -2.334 1.00 93.88 116 VAL A CA 1
ATOM 963 C C . VAL A 1 116 ? -0.915 -5.175 -3.317 1.00 93.88 116 VAL A C 1
ATOM 965 O O . VAL A 1 116 ? -0.239 -6.125 -2.925 1.00 93.88 116 VAL A O 1
ATOM 968 N N . LYS A 1 117 ? -1.118 -4.917 -4.603 1.00 90.38 117 LYS A N 1
ATOM 969 C CA . LYS A 1 117 ? -0.406 -5.573 -5.691 1.00 90.38 117 LYS A CA 1
ATOM 970 C C . LYS A 1 117 ? 0.096 -4.518 -6.659 1.00 90.38 117 LYS A C 1
ATOM 972 O O . LYS A 1 117 ? -0.489 -3.444 -6.798 1.00 90.38 117 LYS A O 1
ATOM 977 N N . 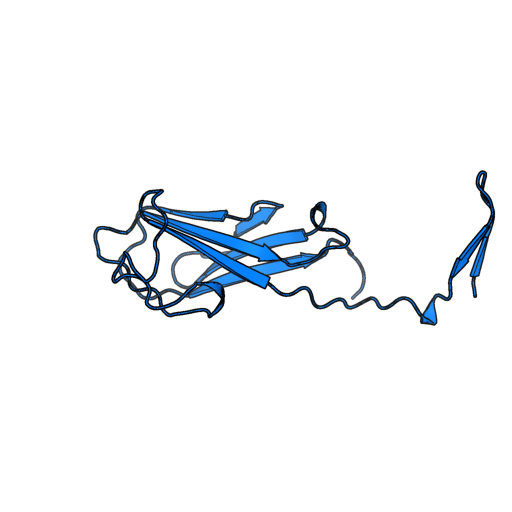ILE A 1 118 ? 1.158 -4.865 -7.356 1.00 87.62 118 ILE A N 1
ATOM 978 C CA . ILE A 1 118 ? 1.715 -4.054 -8.426 1.00 87.62 118 ILE A CA 1
ATOM 979 C C . ILE A 1 118 ? 1.602 -4.811 -9.732 1.00 87.62 118 ILE A C 1
ATOM 981 O O . ILE A 1 118 ? 1.660 -6.039 -9.763 1.00 87.62 118 ILE A O 1
ATOM 985 N N . THR A 1 119 ? 1.444 -4.062 -10.808 1.00 78.94 119 THR A N 1
ATOM 986 C CA . THR A 1 119 ? 1.564 -4.584 -12.161 1.00 78.94 119 THR A CA 1
ATOM 987 C C . THR A 1 119 ? 2.688 -3.809 -12.818 1.00 78.94 119 THR A C 1
ATOM 989 O O . THR A 1 119 ? 2.656 -2.576 -12.837 1.00 78.94 119 THR A O 1
ATOM 992 N N . ASN A 1 120 ? 3.699 -4.517 -13.319 1.00 65.75 120 ASN A N 1
ATOM 993 C CA . ASN A 1 120 ? 4.647 -3.896 -14.228 1.00 65.75 120 ASN A CA 1
ATOM 994 C C . ASN A 1 120 ? 3.942 -3.757 -15.583 1.00 65.75 120 ASN A C 1
ATOM 996 O O . ASN A 1 120 ? 3.286 -4.691 -16.043 1.00 65.75 120 ASN A O 1
ATOM 1000 N N . ASN A 1 121 ? 4.025 -2.579 -16.194 1.00 53.66 121 ASN A N 1
ATOM 1001 C CA . ASN A 1 121 ? 3.375 -2.278 -17.466 1.00 53.66 121 ASN A CA 1
ATOM 1002 C C . ASN A 1 121 ? 4.050 -2.974 -18.668 1.00 53.66 121 ASN A C 1
ATOM 1004 O O . ASN 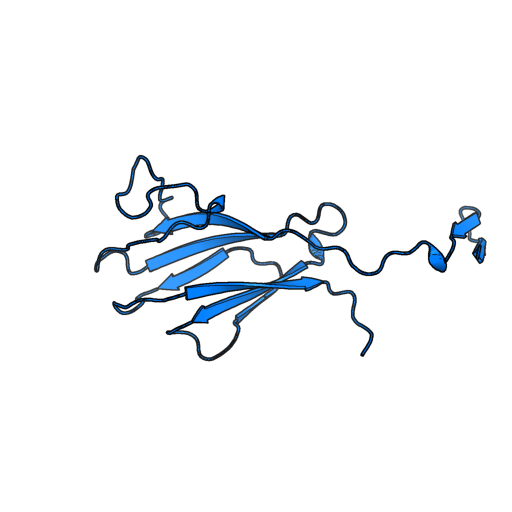A 1 121 ? 3.713 -2.662 -19.811 1.00 53.66 121 ASN A O 1
ATOM 1008 N N . ASP A 1 122 ? 4.965 -3.921 -18.425 1.00 50.66 122 ASP A N 1
ATOM 1009 C CA . ASP A 1 122 ? 5.493 -4.842 -19.430 1.00 50.66 122 ASP A CA 1
ATOM 1010 C C . ASP A 1 122 ? 4.402 -5.853 -19.821 1.00 50.66 122 ASP A C 1
ATOM 1012 O O . ASP A 1 122 ? 4.331 -7.000 -19.377 1.00 50.66 122 ASP A O 1
ATOM 1016 N N . LYS A 1 123 ? 3.424 -5.351 -20.576 1.00 42.47 123 LYS A N 1
ATOM 1017 C CA . LYS A 1 123 ? 2.343 -6.148 -21.145 1.00 42.47 123 LYS A CA 1
ATOM 1018 C C . LYS A 1 123 ? 2.912 -7.099 -22.196 1.00 42.47 123 LYS A C 1
ATOM 1020 O O . LYS A 1 123 ? 3.603 -6.651 -23.109 1.00 42.47 123 LYS A O 1
ATOM 1025 N N . SER A 1 124 ? 2.392 -8.330 -22.163 1.00 29.03 124 SER A N 1
ATOM 1026 C CA . SER A 1 124 ? 2.544 -9.468 -23.100 1.00 29.03 124 SER A CA 1
ATOM 1027 C C . SER A 1 124 ? 3.556 -10.478 -22.556 1.00 29.03 124 SER A C 1
ATOM 1029 O O . SER A 1 124 ? 4.721 -10.158 -22.404 1.00 29.03 124 SER A O 1
ATOM 1031 N N . ILE A 1 125 ? 3.187 -11.706 -22.196 1.00 28.45 125 ILE A N 1
ATOM 1032 C CA . ILE A 1 125 ? 2.430 -12.691 -22.981 1.00 28.45 125 ILE A CA 1
ATOM 1033 C C . ILE A 1 125 ? 1.815 -13.752 -22.045 1.00 28.45 125 ILE A C 1
ATOM 1035 O O . ILE A 1 125 ? 2.346 -13.988 -20.964 1.00 28.45 125 ILE A O 1
ATOM 1039 N N . VAL A 1 126 ? 0.696 -14.323 -22.510 1.00 30.95 126 VAL A N 1
ATOM 1040 C CA . VAL A 1 126 ? -0.033 -15.542 -22.075 1.00 30.95 126 VAL A CA 1
ATOM 1041 C C . VAL A 1 126 ? 0.655 -16.457 -21.062 1.00 30.95 126 VAL A C 1
ATOM 1043 O O . VAL A 1 126 ? 1.792 -16.898 -21.337 1.00 30.95 126 VAL A O 1
#

Secondary structure (DSSP, 8-state):
-EEEEETTEEEEE-GGG------PPEEEEEEEETTEEE-TTT-TTBSS-GGG---B---TT---EEEEEEE--SS-GGGEEEEEEEETT-SS-EEEET--EEEE-SPPSS--EEEEEEEES-----

Radius of gyration: 19.96 Å; Cα contacts (8 Å, |Δi|>4): 200; chains: 1; bounding box: 43×28×57 Å

Nearest PDB structures (foldseek):
  4a2m-assembly2_C  TM=8.048E-01  e=2.004E-07  Bacteroides thetaiotaomicron VPI-5482
  4a2m-assembly1_B  TM=7.848E-01  e=1.788E-07  Bacteroides thetaiotaomicron VPI-5482
  4a2m-assembly2_D  TM=7.759E-01  e=2.004E-07  Bacteroides thetaiotaomicron VPI-5482
  4a2l-assembly3_E  TM=8.062E-01  e=3.978E-07  Bacteroides thetaiotaomicron VPI-5482
  3v9f-assembly4_D  TM=6.282E-01  e=6.423E-05  Bacteroides thetaiotaomicron

Organism: Phocaeicola vulgatus (NCBI:txid821)

Foldseek 3Di:
DDWDADPVGIDDDDPVPDDPDDDWDKAWAFKDQVNHTDDCVRDPQFPHGCRVVTHGDDDLVRQKMKIFMATPDPPCLQQKWKWKDKAVPDPDIDTQGSDGMDIGHNHDDDDIDIDMDIDRPPDDDD

Sequence (126 aa):
TLVFGGTHGLTFFNPMDVSTKREIPLLFEDLKIHNRLARPQDSESIDKHLSYRPDICLDHNQNGFSISFAALDYCEYERVHYYYKMDGFDKYWIDARNNREAYYANLPAGTYTFKVKITNNDKSIV